Protein AF-A0A927RUR4-F1 (afdb_monomer_lite)

Secondary structure (DSSP, 8-state):
--B-HHHHHHHHHHTT--HHHHHHHHTS-HHHHHHHHHTPPPPHHHHHHHHHHH-HHHHTTTB-TTTTT---TT--TT-

Structure (mmCIF, N/CA/C/O backbone):
data_AF-A0A927RUR4-F1
#
_entry.id   AF-A0A927RUR4-F1
#
loop_
_atom_site.group_PDB
_atom_site.id
_atom_site.type_symbol
_atom_site.label_atom_id
_atom_site.label_alt_id
_atom_site.label_comp_id
_atom_site.label_asym_id
_atom_site.label_entity_id
_atom_site.label_seq_id
_atom_site.pdbx_PDB_ins_code
_atom_site.Cartn_x
_atom_site.Cartn_y
_atom_site.Cartn_z
_atom_site.occupancy
_atom_site.B_iso_or_equiv
_atom_site.auth_seq_id
_atom_site.auth_comp_id
_atom_site.auth_asym_id
_atom_site.auth_atom_id
_atom_site.pdbx_PDB_model_num
ATOM 1 N N . MET A 1 1 ? 8.009 1.460 -2.342 1.00 95.00 1 MET A N 1
ATOM 2 C CA . MET A 1 1 ? 6.930 1.151 -3.317 1.00 95.00 1 MET A CA 1
ATOM 3 C C . MET A 1 1 ? 5.965 2.324 -3.334 1.00 95.00 1 MET A C 1
ATOM 5 O O . MET A 1 1 ? 5.756 2.888 -2.268 1.00 95.00 1 MET A O 1
ATOM 9 N N . LEU A 1 2 ? 5.405 2.694 -4.488 1.00 97.19 2 LEU A N 1
ATOM 10 C CA . LEU A 1 2 ? 4.303 3.662 -4.576 1.00 97.19 2 LEU A CA 1
ATOM 11 C C . LEU A 1 2 ? 2.971 2.934 -4.771 1.00 97.19 2 LEU A C 1
ATOM 13 O O . LEU A 1 2 ? 2.927 1.884 -5.416 1.00 97.19 2 LEU A O 1
ATOM 17 N N . VAL A 1 3 ? 1.899 3.480 -4.198 1.00 97.06 3 VAL A N 1
ATOM 18 C CA . VAL A 1 3 ? 0.539 2.929 -4.272 1.00 97.06 3 VAL A CA 1
ATOM 19 C C . VAL A 1 3 ? -0.376 3.949 -4.940 1.00 97.06 3 VAL A C 1
ATOM 21 O O . VAL A 1 3 ? -0.281 5.141 -4.665 1.00 97.06 3 VAL A O 1
ATOM 24 N N . LYS A 1 4 ? -1.291 3.472 -5.787 1.00 97.75 4 LYS A N 1
ATOM 25 C CA . LYS A 1 4 ? -2.371 4.265 -6.382 1.00 97.75 4 LYS A CA 1
ATOM 26 C C . LYS A 1 4 ? -3.346 4.685 -5.282 1.00 97.75 4 LYS A C 1
ATOM 28 O O . LYS A 1 4 ? -4.230 3.909 -4.900 1.00 97.75 4 LYS A O 1
ATOM 33 N N . LYS A 1 5 ? -3.145 5.887 -4.741 1.00 96.38 5 LYS A N 1
ATOM 34 C CA . LYS A 1 5 ? -3.821 6.385 -3.535 1.00 96.38 5 LYS A CA 1
ATOM 35 C C . LYS A 1 5 ? -5.344 6.366 -3.640 1.00 96.38 5 LYS A C 1
ATOM 37 O O . LYS A 1 5 ? -6.003 5.904 -2.716 1.00 96.38 5 LYS A O 1
ATOM 42 N N . GLU A 1 6 ? -5.906 6.753 -4.783 1.00 96.88 6 GLU A N 1
ATOM 43 C CA . GLU A 1 6 ? -7.354 6.800 -5.015 1.00 96.88 6 GLU A CA 1
ATOM 44 C C . GLU A 1 6 ? -7.960 5.396 -4.951 1.00 96.88 6 GLU A C 1
ATOM 46 O O . GLU A 1 6 ? -9.016 5.172 -4.360 1.00 96.88 6 GLU A O 1
ATOM 51 N N . LYS A 1 7 ? -7.247 4.413 -5.510 1.00 97.25 7 LYS A N 1
ATOM 52 C CA . LYS A 1 7 ? -7.682 3.017 -5.520 1.00 97.25 7 LYS A CA 1
ATOM 53 C C . LYS A 1 7 ? -7.593 2.378 -4.138 1.00 97.25 7 LYS A C 1
ATOM 55 O O . LYS A 1 7 ? -8.473 1.600 -3.769 1.00 97.25 7 LYS A O 1
ATOM 60 N N . LEU A 1 8 ? -6.540 2.687 -3.378 1.00 97.31 8 LEU A N 1
ATOM 61 C CA . LEU A 1 8 ? -6.433 2.227 -1.996 1.00 97.31 8 LEU A CA 1
ATOM 62 C C . LEU A 1 8 ? -7.511 2.873 -1.116 1.00 97.31 8 LEU A C 1
ATOM 64 O O . LEU A 1 8 ? -8.168 2.157 -0.367 1.00 97.31 8 LEU A O 1
ATOM 68 N N . ALA A 1 9 ? -7.734 4.184 -1.243 1.00 97.31 9 ALA A N 1
ATOM 69 C CA . ALA A 1 9 ? -8.766 4.904 -0.500 1.00 97.31 9 ALA A CA 1
ATOM 70 C C . ALA A 1 9 ? -10.15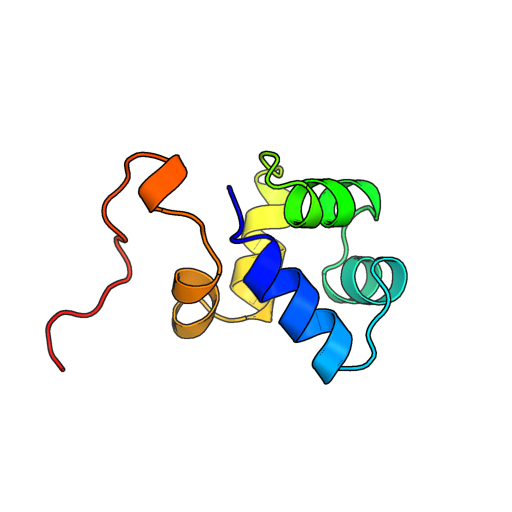9 4.306 -0.751 1.00 97.31 9 ALA A C 1
ATOM 72 O O . ALA A 1 9 ? -10.857 3.957 0.199 1.00 97.31 9 ALA A O 1
ATOM 73 N N . HIS A 1 10 ? -10.510 4.072 -2.019 1.00 97.81 10 HIS A N 1
ATOM 74 C CA . HIS A 1 10 ? -11.773 3.432 -2.382 1.00 97.81 10 HIS A CA 1
ATOM 75 C C . HIS A 1 10 ? -11.900 2.007 -1.817 1.00 97.81 10 HIS A C 1
ATOM 77 O O . HIS A 1 10 ? -12.960 1.611 -1.336 1.00 97.81 10 HIS A O 1
ATOM 83 N N . PHE A 1 11 ? -10.819 1.221 -1.826 1.00 96.81 11 PHE A N 1
ATOM 84 C CA . PHE A 1 11 ? -10.825 -0.108 -1.209 1.00 96.81 11 PHE A CA 1
ATOM 85 C C . PHE A 1 11 ? -11.125 -0.046 0.295 1.00 96.81 11 PHE A C 1
ATOM 87 O O . PHE A 1 11 ? -11.929 -0.842 0.784 1.00 96.81 11 PHE A O 1
ATOM 94 N N . LEU A 1 12 ? -10.495 0.881 1.024 1.00 97.44 12 LEU A N 1
ATOM 95 C CA . LEU A 1 12 ? -10.723 1.049 2.460 1.00 97.44 12 LEU A CA 1
ATOM 96 C C . LEU A 1 12 ? -12.166 1.466 2.754 1.00 97.44 12 LEU A C 1
ATOM 98 O O . LEU A 1 12 ? -12.786 0.897 3.651 1.00 97.44 12 LEU A O 1
ATOM 102 N N . GLU A 1 13 ? -12.715 2.378 1.954 1.00 97.50 13 GLU A N 1
ATOM 103 C CA . GLU A 1 13 ? -14.111 2.811 2.037 1.00 97.50 13 GLU A CA 1
ATOM 104 C C . GLU A 1 13 ? -15.082 1.639 1.821 1.00 97.50 13 GLU A C 1
ATOM 106 O O . GLU A 1 13 ? -15.894 1.336 2.694 1.00 97.50 13 GLU A O 1
ATOM 111 N N . VAL A 1 14 ? -14.941 0.900 0.714 1.00 97.50 14 VAL A N 1
ATOM 112 C CA . VAL A 1 14 ? -15.807 -0.249 0.381 1.00 97.50 14 VAL A CA 1
ATOM 113 C C . VAL A 1 14 ? -15.725 -1.357 1.433 1.00 97.50 14 VAL A C 1
ATOM 115 O O . VAL A 1 14 ? -16.699 -2.071 1.674 1.00 97.50 14 VAL A O 1
ATOM 118 N N . LYS A 1 15 ? -14.561 -1.536 2.065 1.00 96.06 15 LYS A N 1
ATOM 119 C CA . LYS A 1 15 ? -14.367 -2.521 3.136 1.00 96.06 15 LYS A CA 1
ATOM 120 C C . LYS A 1 15 ? -14.685 -1.984 4.532 1.00 96.06 15 LYS A C 1
ATOM 122 O O . LYS A 1 15 ? -14.567 -2.749 5.487 1.00 96.06 15 LYS A O 1
ATOM 127 N N . ASN A 1 16 ? -15.101 -0.722 4.656 1.00 96.88 16 ASN A N 1
ATOM 128 C CA . ASN A 1 16 ? -15.334 -0.035 5.926 1.00 96.88 16 ASN A CA 1
ATOM 129 C C . ASN A 1 16 ? -14.144 -0.182 6.903 1.00 96.88 16 ASN A C 1
ATOM 131 O O . ASN A 1 16 ? -14.298 -0.478 8.093 1.00 96.88 16 ASN A O 1
ATOM 135 N N . LEU A 1 17 ? -12.928 -0.044 6.365 1.00 96.88 17 LEU A N 1
ATOM 136 C CA . LEU A 1 17 ? -11.673 -0.139 7.102 1.00 96.88 17 LEU A CA 1
ATOM 137 C C . LEU A 1 17 ? -11.105 1.256 7.344 1.00 96.88 17 LEU A C 1
ATOM 139 O O . LEU A 1 17 ? -10.877 2.016 6.409 1.00 96.88 17 LEU A O 1
ATOM 143 N N . SER A 1 18 ? -10.806 1.567 8.605 1.00 97.31 18 SER A N 1
ATOM 144 C CA . SER A 1 18 ? -9.991 2.737 8.926 1.00 97.31 18 SER A CA 1
ATOM 145 C C . SER A 1 18 ? -8.518 2.467 8.599 1.00 97.31 18 SER A C 1
ATOM 147 O O . SER A 1 18 ? -8.087 1.308 8.534 1.00 97.31 18 SER A O 1
ATOM 149 N N . LYS A 1 19 ? -7.721 3.529 8.430 1.00 96.94 19 LYS A N 1
ATOM 150 C CA . LYS A 1 19 ? -6.273 3.405 8.193 1.00 96.94 19 LYS A CA 1
ATOM 151 C C . LYS A 1 19 ? -5.565 2.668 9.336 1.00 96.94 19 LYS A C 1
ATOM 153 O O . LYS A 1 19 ? -4.669 1.875 9.074 1.00 96.94 19 LYS A O 1
ATOM 158 N N . GLU A 1 20 ? -6.018 2.846 10.577 1.00 98.25 20 GLU A N 1
ATOM 159 C CA . GLU A 1 20 ? -5.471 2.184 11.768 1.00 98.25 20 GLU A CA 1
ATOM 160 C C . GLU A 1 20 ? -5.751 0.680 11.740 1.00 98.25 20 GLU A C 1
ATOM 162 O O . GLU A 1 20 ? -4.852 -0.129 11.963 1.00 98.25 20 GLU A O 1
ATOM 167 N N . LYS A 1 21 ? -6.987 0.287 11.398 1.00 98.06 21 LYS A N 1
ATOM 168 C CA . LYS A 1 21 ? -7.337 -1.130 11.230 1.00 98.06 21 LYS A CA 1
ATOM 169 C C . LYS A 1 21 ? -6.542 -1.761 10.097 1.00 98.06 21 LYS A C 1
ATOM 171 O O . LYS A 1 21 ? -6.076 -2.887 10.231 1.00 98.06 21 LYS A O 1
ATOM 176 N N . PHE A 1 22 ? -6.376 -1.048 8.987 1.00 98.00 22 PHE A N 1
ATOM 177 C CA . PHE A 1 22 ? -5.608 -1.554 7.859 1.00 98.00 22 PHE A CA 1
ATOM 178 C C . PHE A 1 22 ? -4.115 -1.696 8.184 1.00 98.00 22 PHE A C 1
ATOM 180 O O . PHE A 1 22 ? -3.518 -2.715 7.844 1.00 98.00 22 PHE A O 1
ATOM 187 N N . ALA A 1 23 ? -3.532 -0.740 8.912 1.00 98.31 23 ALA A N 1
ATOM 188 C CA . ALA A 1 23 ? -2.162 -0.825 9.411 1.00 98.31 23 ALA A CA 1
ATOM 189 C C . ALA A 1 23 ? -1.969 -2.052 10.318 1.00 98.31 23 ALA A C 1
ATOM 191 O O . ALA A 1 23 ? -1.040 -2.831 10.113 1.00 98.31 23 ALA A O 1
ATOM 192 N N . ALA A 1 24 ? -2.913 -2.293 11.235 1.00 98.19 24 ALA A N 1
ATOM 193 C CA . ALA A 1 24 ? -2.909 -3.475 12.094 1.00 98.19 24 ALA A CA 1
ATOM 194 C C . ALA A 1 24 ? -3.026 -4.788 11.297 1.00 98.19 24 ALA A C 1
ATOM 196 O O . ALA A 1 24 ? -2.314 -5.746 11.581 1.00 98.19 24 ALA A O 1
ATOM 197 N N . ILE A 1 25 ? -3.877 -4.834 10.263 1.00 97.50 25 ILE A N 1
ATOM 198 C CA . ILE A 1 25 ? -4.005 -5.998 9.365 1.00 97.50 25 ILE A CA 1
ATOM 199 C C . ILE A 1 25 ? -2.692 -6.280 8.624 1.00 97.50 25 ILE A C 1
ATOM 201 O O . ILE A 1 25 ? -2.314 -7.438 8.437 1.00 97.50 25 ILE A O 1
ATOM 205 N N . LEU A 1 26 ? -2.007 -5.227 8.176 1.00 97.00 26 LEU A N 1
ATOM 206 C CA . LEU A 1 26 ? -0.729 -5.341 7.482 1.00 97.00 26 LEU A CA 1
ATOM 207 C C . LEU A 1 26 ? 0.455 -5.587 8.426 1.00 97.00 26 LEU A C 1
ATOM 209 O O . LEU A 1 26 ? 1.519 -5.960 7.927 1.00 97.00 26 LEU A O 1
ATOM 213 N N . ASP A 1 27 ? 0.277 -5.438 9.742 1.00 97.75 27 ASP A N 1
ATOM 214 C CA . ASP A 1 27 ? 1.347 -5.505 10.746 1.00 97.75 27 ASP A CA 1
ATOM 215 C C . ASP A 1 27 ? 2.447 -4.457 10.464 1.00 97.75 27 ASP A C 1
ATOM 217 O O . ASP A 1 27 ? 3.629 -4.785 10.319 1.00 97.75 27 ASP A O 1
ATOM 221 N N . VAL A 1 28 ? 2.021 -3.197 10.279 1.00 97.69 28 VAL A N 1
ATOM 222 C CA . VAL A 1 28 ? 2.859 -2.019 9.976 1.00 97.69 28 VAL A CA 1
ATOM 223 C C . VAL A 1 28 ? 2.396 -0.787 10.761 1.00 97.69 28 VAL A C 1
ATOM 225 O O . VAL A 1 28 ? 1.281 -0.742 11.275 1.00 97.69 28 VAL A O 1
ATOM 228 N N . GLU A 1 29 ? 3.236 0.247 10.794 1.00 97.94 29 GLU A N 1
ATOM 229 C CA . GLU A 1 29 ? 2.901 1.546 11.383 1.00 97.94 29 GLU A CA 1
ATOM 230 C C . GLU A 1 29 ? 1.779 2.266 10.618 1.00 97.94 29 GLU A C 1
ATOM 232 O O . GLU A 1 29 ? 1.718 2.226 9.386 1.00 97.94 29 GLU A O 1
ATOM 237 N N . VAL A 1 30 ? 0.925 3.005 11.336 1.00 98.12 30 VAL A N 1
ATOM 238 C CA . VAL A 1 30 ? -0.158 3.806 10.723 1.00 98.12 30 VAL A CA 1
ATOM 239 C C . VAL A 1 30 ? 0.402 4.839 9.742 1.00 98.12 30 VAL A C 1
ATOM 241 O O . VAL A 1 30 ? -0.178 5.053 8.678 1.00 98.12 30 VAL A O 1
ATOM 244 N N . SER A 1 31 ? 1.571 5.407 10.045 1.00 97.88 31 SER A N 1
ATOM 245 C CA . SER A 1 31 ? 2.265 6.369 9.181 1.00 97.88 31 SER A CA 1
ATOM 246 C C . SER A 1 31 ? 2.646 5.788 7.815 1.00 97.88 31 SER A C 1
ATOM 248 O O . SER A 1 31 ? 2.686 6.510 6.822 1.00 97.88 31 SER A O 1
ATOM 250 N N . GLU A 1 32 ? 2.877 4.477 7.712 1.00 98.19 32 GLU A N 1
ATOM 251 C CA . GLU A 1 32 ? 3.134 3.832 6.423 1.00 98.19 32 GLU A CA 1
ATOM 252 C C . GLU A 1 32 ? 1.859 3.731 5.581 1.00 98.19 32 GLU A C 1
ATOM 254 O O . GLU A 1 32 ? 1.922 3.877 4.363 1.00 98.19 32 GLU A O 1
ATOM 259 N N . VAL A 1 33 ? 0.696 3.533 6.207 1.00 97.69 33 VAL A N 1
ATOM 260 C CA . VAL A 1 33 ? -0.595 3.574 5.502 1.00 97.69 33 VAL A CA 1
ATOM 261 C C . VAL A 1 33 ? -0.932 5.002 5.069 1.00 97.69 33 VAL A C 1
ATOM 263 O O . VAL A 1 33 ? -1.422 5.197 3.959 1.00 97.69 33 VAL A O 1
ATOM 266 N N . GLU A 1 34 ? -0.620 6.006 5.889 1.00 98.06 34 GLU A N 1
ATOM 267 C CA . GLU A 1 34 ? -0.770 7.419 5.514 1.00 98.06 34 GLU A CA 1
ATOM 268 C C . GLU A 1 34 ? 0.068 7.769 4.285 1.00 98.06 34 GLU A C 1
ATOM 270 O O . GLU A 1 34 ? -0.465 8.343 3.337 1.00 98.06 34 GLU A O 1
ATOM 275 N N . LYS A 1 35 ? 1.330 7.325 4.234 1.00 98.19 35 LYS A N 1
ATOM 276 C CA . LYS A 1 35 ? 2.171 7.467 3.037 1.00 98.19 35 LYS A CA 1
ATOM 277 C C . LYS A 1 35 ? 1.502 6.875 1.797 1.00 98.19 35 LYS A C 1
ATOM 279 O O . LYS A 1 35 ? 1.443 7.538 0.766 1.00 98.19 35 LYS A O 1
ATOM 284 N N . MET A 1 36 ? 0.933 5.666 1.885 1.00 97.62 36 MET A N 1
ATOM 285 C CA . MET A 1 36 ? 0.218 5.066 0.745 1.00 97.62 36 MET A CA 1
ATOM 286 C C . MET A 1 36 ? -0.963 5.924 0.276 1.00 97.62 36 MET A C 1
ATOM 288 O O . MET A 1 36 ? -1.179 6.058 -0.926 1.00 97.62 36 MET A O 1
ATOM 292 N N . LEU A 1 37 ? -1.726 6.493 1.213 1.00 97.44 37 LEU A N 1
ATOM 293 C CA . LEU A 1 37 ? -2.889 7.337 0.919 1.00 97.44 37 LEU A CA 1
ATOM 294 C C . LEU A 1 37 ? -2.499 8.736 0.417 1.00 97.44 37 LEU A C 1
ATOM 296 O O . LEU A 1 37 ? -3.287 9.375 -0.276 1.00 97.44 37 LEU A O 1
ATOM 300 N N . ASN A 1 38 ? -1.277 9.185 0.697 1.00 97.06 38 ASN A N 1
ATOM 301 C CA . ASN A 1 38 ? 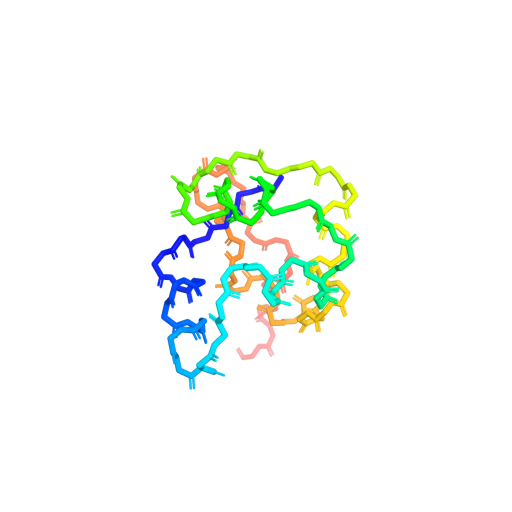-0.727 10.439 0.184 1.00 97.06 38 ASN A CA 1
ATOM 302 C C . ASN A 1 38 ? 0.030 10.268 -1.145 1.00 97.06 38 ASN A C 1
ATOM 304 O O . ASN A 1 38 ? 0.349 11.258 -1.801 1.00 97.06 38 ASN A O 1
ATOM 308 N N . GLY A 1 39 ? 0.276 9.028 -1.584 1.00 95.19 39 GLY A N 1
ATOM 309 C CA . GLY A 1 39 ? 1.090 8.735 -2.768 1.00 95.19 39 GLY A CA 1
ATOM 310 C C . GLY A 1 39 ? 2.596 8.859 -2.510 1.00 95.19 39 GLY A C 1
ATOM 311 O O . GLY A 1 39 ? 3.365 9.129 -3.427 1.00 95.19 39 GLY A O 1
ATOM 312 N N . GLU A 1 40 ? 3.023 8.677 -1.265 1.00 97.62 40 GLU A N 1
ATOM 313 C CA . GLU A 1 40 ? 4.418 8.727 -0.840 1.00 97.62 40 GLU A CA 1
ATOM 314 C C . GLU A 1 40 ? 5.054 7.325 -0.834 1.00 97.62 40 GLU A C 1
ATOM 316 O O . GLU A 1 40 ? 4.368 6.306 -0.668 1.00 97.62 40 GLU A O 1
ATOM 321 N N . PRO A 1 41 ? 6.385 7.229 -1.004 1.00 97.19 41 PRO A N 1
ATOM 322 C CA . PRO A 1 41 ? 7.071 5.947 -1.015 1.00 97.19 41 PRO A CA 1
ATOM 323 C C . PRO A 1 41 ? 7.059 5.284 0.366 1.00 97.19 41 PRO A C 1
ATOM 325 O O . PRO A 1 41 ? 7.546 5.837 1.351 1.00 97.19 41 PRO A O 1
ATOM 328 N N . VAL A 1 42 ? 6.580 4.039 0.410 1.00 97.50 42 VAL A N 1
ATOM 329 C CA . VAL A 1 42 ? 6.646 3.190 1.611 1.00 97.50 42 VAL A CA 1
ATOM 330 C C . VAL A 1 42 ? 7.912 2.341 1.664 1.00 97.50 42 VAL A C 1
ATOM 332 O O . VAL A 1 42 ? 8.510 2.013 0.627 1.00 97.50 42 VAL A O 1
ATOM 335 N N . GLY A 1 43 ? 8.277 1.926 2.879 1.00 96.81 43 GLY A N 1
ATOM 336 C CA . GLY A 1 43 ? 9.438 1.084 3.150 1.00 9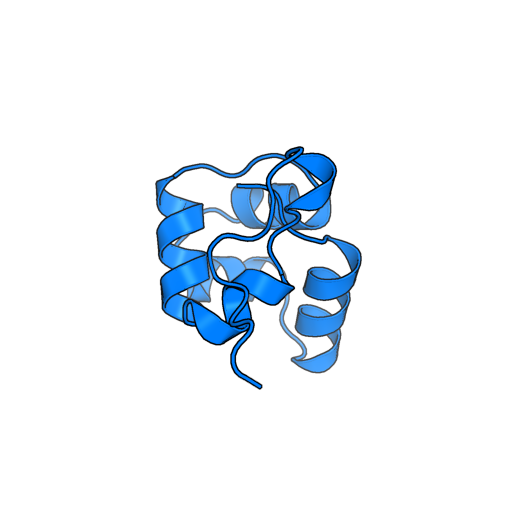6.81 43 GLY A CA 1
ATOM 337 C C . GLY A 1 43 ? 9.326 -0.337 2.581 1.00 96.81 43 GLY A C 1
ATOM 338 O O . GLY A 1 43 ? 8.251 -0.829 2.218 1.00 96.81 43 GLY A O 1
ATOM 339 N N . LEU A 1 44 ? 10.462 -1.041 2.515 1.00 96.44 44 LEU A N 1
ATOM 340 C CA . LEU A 1 44 ? 10.528 -2.412 1.988 1.00 96.44 44 LEU A CA 1
ATOM 341 C C . LEU A 1 44 ? 9.708 -3.402 2.828 1.00 96.44 44 LEU A C 1
ATOM 343 O O . LEU A 1 44 ? 9.043 -4.276 2.272 1.00 96.44 44 LEU A O 1
ATOM 347 N N . TYR A 1 45 ? 9.741 -3.262 4.156 1.00 97.88 45 TYR A N 1
ATOM 348 C CA . TYR A 1 45 ? 8.961 -4.099 5.068 1.00 97.88 45 TYR A CA 1
ATOM 349 C C . TYR A 1 45 ? 7.458 -3.991 4.769 1.00 97.88 45 TYR A C 1
ATOM 351 O O . TYR A 1 45 ? 6.809 -4.996 4.473 1.00 97.88 45 TYR A O 1
ATOM 359 N N . THR A 1 46 ? 6.947 -2.763 4.703 1.00 97.94 46 THR A N 1
ATOM 360 C CA . THR A 1 46 ? 5.566 -2.449 4.328 1.00 97.94 46 THR A CA 1
ATOM 361 C C . THR A 1 46 ? 5.210 -2.982 2.945 1.00 97.94 46 THR A C 1
ATOM 363 O O . THR A 1 46 ? 4.175 -3.62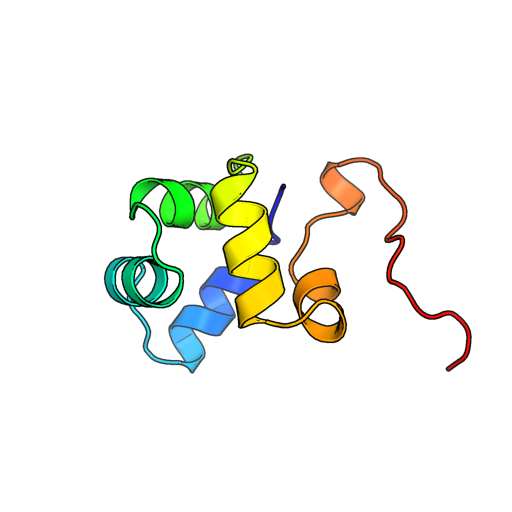1 2.769 1.00 97.94 46 THR A O 1
ATOM 366 N N . SER A 1 47 ? 6.100 -2.798 1.965 1.00 97.44 47 SER A N 1
ATOM 367 C CA . SER A 1 47 ? 5.903 -3.295 0.597 1.00 97.44 47 SER A CA 1
ATOM 368 C C . SER A 1 47 ? 5.697 -4.818 0.573 1.00 97.44 47 SER A C 1
ATOM 370 O O . SER A 1 47 ? 4.783 -5.319 -0.081 1.00 97.44 47 SER A O 1
ATOM 372 N N . ARG A 1 48 ? 6.498 -5.574 1.341 1.00 97.56 48 ARG A N 1
ATOM 373 C CA . ARG A 1 48 ? 6.367 -7.039 1.461 1.00 97.56 48 ARG A CA 1
ATOM 374 C C . ARG A 1 48 ? 5.047 -7.446 2.114 1.00 97.56 48 ARG A C 1
ATOM 376 O O . ARG A 1 48 ? 4.407 -8.387 1.643 1.00 97.56 48 ARG A O 1
ATOM 383 N N . ARG A 1 49 ? 4.632 -6.752 3.178 1.00 97.94 49 ARG A N 1
ATOM 384 C CA . ARG A 1 49 ? 3.359 -7.009 3.872 1.00 97.94 49 ARG A CA 1
ATOM 385 C C . ARG A 1 49 ? 2.161 -6.741 2.969 1.00 97.94 49 ARG A C 1
ATOM 387 O O . ARG A 1 49 ? 1.289 -7.599 2.856 1.00 97.94 49 ARG A O 1
ATOM 394 N N . PHE A 1 50 ? 2.182 -5.622 2.253 1.00 97.50 50 PHE A N 1
ATOM 395 C CA . PHE A 1 50 ? 1.153 -5.248 1.288 1.00 97.50 50 PHE A CA 1
ATOM 396 C C . PHE A 1 50 ? 0.982 -6.310 0.191 1.00 97.50 50 PHE A C 1
ATOM 398 O O . PHE A 1 50 ? -0.122 -6.808 -0.032 1.00 97.50 50 PHE A O 1
ATOM 405 N N . ILE A 1 51 ? 2.086 -6.731 -0.440 1.00 96.88 51 ILE A N 1
ATOM 406 C CA . ILE A 1 51 ? 2.065 -7.775 -1.477 1.00 96.88 51 ILE A CA 1
ATOM 407 C C . ILE A 1 51 ? 1.605 -9.120 -0.898 1.00 96.88 51 ILE A C 1
ATOM 409 O O . ILE A 1 51 ? 0.855 -9.843 -1.549 1.00 96.88 51 ILE A O 1
ATOM 413 N N . ARG A 1 52 ? 2.003 -9.474 0.331 1.00 96.50 52 ARG A N 1
ATOM 414 C CA . ARG A 1 52 ? 1.559 -10.715 0.990 1.00 96.50 52 ARG A CA 1
ATOM 415 C C . ARG A 1 52 ? 0.055 -10.720 1.279 1.00 96.50 52 ARG A C 1
ATOM 417 O O . ARG A 1 52 ? -0.568 -11.781 1.145 1.00 96.50 52 ARG A O 1
ATOM 424 N N . PHE A 1 53 ? -0.491 -9.576 1.692 1.00 96.75 53 PHE A N 1
ATOM 425 C CA . PHE A 1 53 ? -1.910 -9.392 1.990 1.00 96.75 53 PHE A CA 1
ATOM 426 C C . PHE A 1 53 ? -2.758 -9.517 0.722 1.00 96.75 53 PHE A C 1
ATOM 428 O O . PHE A 1 53 ? -3.599 -10.410 0.644 1.00 96.75 53 PHE A O 1
ATOM 435 N N . PHE A 1 54 ? -2.476 -8.705 -0.301 1.00 95.69 54 PHE A N 1
ATOM 436 C CA . PHE A 1 54 ? -3.243 -8.719 -1.551 1.00 95.69 54 PHE A CA 1
ATOM 437 C C . PHE A 1 54 ? -2.917 -9.905 -2.467 1.00 95.69 54 PHE A C 1
ATOM 439 O O . PHE A 1 54 ? -3.731 -10.252 -3.312 1.00 95.69 54 PHE A O 1
ATOM 446 N N . LYS A 1 55 ? -1.765 -10.562 -2.285 1.00 96.00 55 LYS A N 1
ATOM 447 C CA . LYS A 1 55 ? -1.116 -11.446 -3.274 1.00 96.00 55 LYS A CA 1
ATOM 448 C C . LYS A 1 55 ? -0.604 -10.657 -4.476 1.00 96.00 55 LYS A C 1
ATOM 450 O O . LYS A 1 55 ? -1.166 -9.633 -4.846 1.00 96.00 55 LYS A O 1
ATOM 455 N N . ALA A 1 56 ? 0.476 -11.139 -5.092 1.00 92.44 56 ALA A N 1
ATOM 456 C CA . ALA A 1 56 ? 1.144 -10.442 -6.194 1.00 92.44 56 ALA A CA 1
ATOM 457 C C . ALA A 1 56 ? 0.191 -10.121 -7.360 1.00 92.44 56 ALA A C 1
ATOM 459 O O . ALA A 1 56 ? 0.222 -9.006 -7.879 1.00 92.44 56 ALA A O 1
ATOM 460 N N . GLU A 1 57 ? -0.703 -11.058 -7.693 1.00 92.94 57 GLU A N 1
ATOM 461 C CA . GLU A 1 57 ? -1.691 -10.913 -8.768 1.00 92.94 57 GLU A CA 1
ATOM 462 C C . GLU A 1 57 ? -2.633 -9.722 -8.565 1.00 92.94 57 GLU A C 1
ATOM 464 O O . GLU A 1 57 ? -2.963 -9.044 -9.531 1.00 92.94 57 GLU A O 1
ATOM 469 N N . VAL A 1 58 ? -3.041 -9.428 -7.327 1.00 94.94 58 VAL A N 1
ATOM 470 C CA . VAL A 1 58 ? -3.918 -8.285 -7.038 1.00 94.94 58 VAL A CA 1
ATOM 471 C C . VAL A 1 58 ? -3.092 -7.040 -6.736 1.00 94.94 58 VAL A C 1
ATOM 473 O O . VAL A 1 58 ? -3.405 -5.957 -7.231 1.00 94.94 58 VAL A O 1
ATOM 476 N N . ALA A 1 59 ? -2.013 -7.182 -5.960 1.00 96.44 59 ALA A N 1
ATOM 477 C CA . ALA A 1 59 ? -1.158 -6.079 -5.528 1.00 96.44 59 ALA A CA 1
ATOM 478 C C . ALA A 1 59 ? -0.608 -5.276 -6.712 1.00 96.44 59 ALA A C 1
ATOM 480 O O . ALA A 1 59 ? -0.565 -4.049 -6.641 1.00 96.44 59 ALA A O 1
ATOM 481 N N . GLN A 1 60 ? -0.263 -5.935 -7.825 1.00 95.44 60 GLN A N 1
ATOM 482 C CA . GLN A 1 60 ? 0.203 -5.255 -9.037 1.00 95.44 60 GLN A CA 1
ATOM 483 C C . GLN A 1 60 ? -0.767 -4.181 -9.547 1.00 95.44 60 GLN A C 1
ATOM 485 O O . GLN A 1 60 ? -0.330 -3.202 -10.139 1.00 95.44 60 GLN A O 1
ATOM 490 N N . HIS A 1 61 ? -2.071 -4.323 -9.298 1.00 95.81 61 HIS A N 1
ATOM 491 C CA . HIS A 1 61 ? -3.075 -3.364 -9.746 1.00 95.81 61 HIS A CA 1
ATOM 492 C C . HIS A 1 61 ? -3.249 -2.179 -8.790 1.00 95.81 61 HIS A C 1
ATOM 494 O O . HIS A 1 61 ? -3.982 -1.245 -9.127 1.00 95.81 61 HIS A O 1
ATOM 500 N N . TYR A 1 62 ? -2.638 -2.240 -7.607 1.00 97.12 62 TYR A N 1
ATOM 501 C CA . TYR A 1 62 ? -2.587 -1.161 -6.621 1.00 97.12 62 TYR A CA 1
ATOM 502 C C . TYR A 1 62 ? -1.245 -0.432 -6.636 1.00 97.12 62 TYR A C 1
ATOM 504 O O . TYR A 1 62 ? -1.187 0.713 -6.207 1.00 97.12 62 TYR A O 1
ATOM 512 N N . ILE A 1 63 ? -0.176 -1.068 -7.116 1.00 96.75 63 ILE A N 1
ATOM 513 C CA . ILE A 1 63 ? 1.138 -0.435 -7.221 1.00 96.75 63 ILE A CA 1
ATOM 514 C C . ILE A 1 63 ? 1.117 0.608 -8.340 1.00 96.75 63 ILE A C 1
ATOM 516 O O . ILE A 1 63 ? 0.614 0.363 -9.440 1.00 96.75 63 ILE A O 1
ATOM 520 N N . ASP A 1 64 ? 1.669 1.781 -8.049 1.00 96.94 64 ASP A N 1
ATOM 521 C CA . ASP A 1 64 ? 1.790 2.867 -9.014 1.00 96.94 64 ASP A CA 1
ATOM 522 C C . ASP A 1 64 ? 3.080 2.740 -9.832 1.00 96.94 64 ASP A C 1
ATOM 524 O O . ASP A 1 64 ? 4.101 3.379 -9.571 1.00 96.94 64 ASP A O 1
ATOM 528 N N . TRP A 1 65 ? 3.042 1.828 -10.801 1.00 95.44 65 TRP A N 1
ATOM 529 C CA . TRP A 1 65 ? 4.162 1.552 -11.698 1.00 95.44 65 TRP A CA 1
ATOM 530 C C . TRP A 1 65 ? 4.506 2.738 -12.605 1.00 95.44 65 TRP A C 1
ATOM 532 O O . TRP A 1 65 ? 5.685 2.980 -12.861 1.00 95.44 65 TRP A O 1
ATOM 542 N N . GLU A 1 66 ? 3.491 3.486 -13.046 1.00 94.12 66 GLU A N 1
ATOM 543 C CA . GLU A 1 66 ? 3.635 4.634 -13.947 1.00 94.12 66 GLU A CA 1
ATOM 544 C C . GLU A 1 66 ? 4.441 5.749 -13.285 1.00 94.12 66 GLU A C 1
ATOM 546 O O . GLU A 1 66 ? 5.438 6.191 -13.853 1.00 94.12 66 GLU A O 1
ATOM 551 N N . THR A 1 67 ? 4.095 6.128 -12.050 1.00 95.31 67 THR A N 1
ATOM 552 C CA . THR A 1 67 ? 4.847 7.154 -11.308 1.00 95.31 67 THR A CA 1
ATOM 553 C C . THR A 1 67 ? 6.281 6.716 -11.004 1.00 95.31 67 THR A C 1
ATOM 555 O O . THR A 1 67 ? 7.193 7.539 -10.971 1.00 95.31 67 THR A O 1
ATOM 558 N N . MET A 1 68 ? 6.524 5.4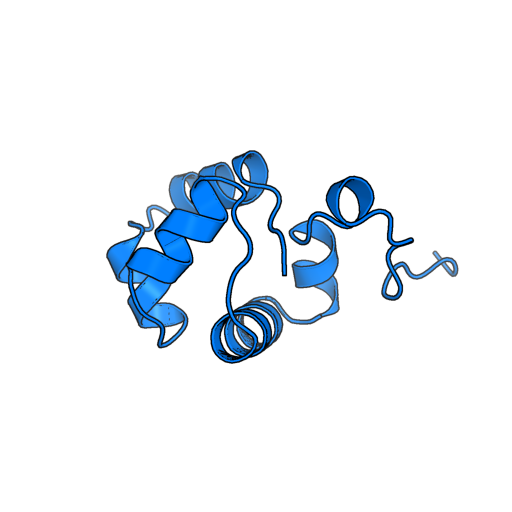12 -10.830 1.00 93.75 68 MET A N 1
ATOM 559 C CA . MET A 1 68 ? 7.884 4.878 -10.682 1.00 93.75 68 MET A CA 1
ATOM 560 C C . MET A 1 68 ? 8.648 4.772 -12.014 1.00 93.75 68 MET A C 1
ATOM 562 O O . MET A 1 68 ? 9.814 4.383 -11.996 1.00 93.75 68 MET A O 1
ATOM 566 N N . ASN A 1 69 ? 8.024 5.100 -13.152 1.00 95.00 69 ASN A N 1
ATOM 567 C CA . ASN A 1 69 ? 8.563 4.908 -14.500 1.00 95.00 69 ASN A CA 1
ATOM 568 C C . ASN A 1 69 ? 9.027 3.457 -14.755 1.00 95.00 69 ASN A C 1
ATOM 570 O O . ASN A 1 69 ? 10.066 3.198 -15.364 1.00 95.00 69 ASN A O 1
ATOM 574 N N . ILE A 1 70 ? 8.259 2.493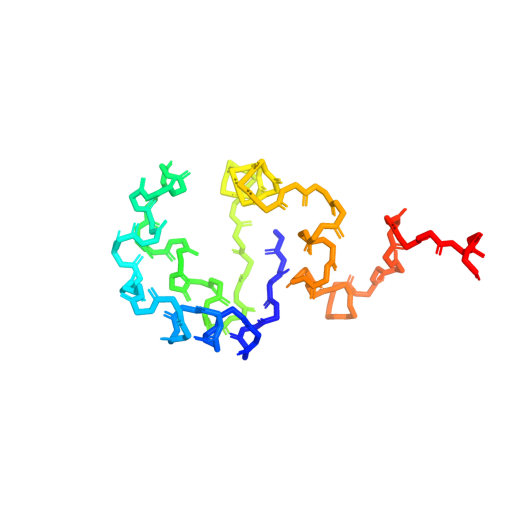 -14.241 1.00 94.00 70 ILE A N 1
ATOM 575 C CA . ILE A 1 70 ? 8.517 1.059 -14.371 1.00 94.00 70 ILE A CA 1
ATOM 576 C C . ILE A 1 70 ? 7.369 0.443 -15.162 1.00 94.00 70 ILE A C 1
ATOM 578 O O . ILE A 1 70 ? 6.199 0.652 -14.856 1.00 94.00 70 ILE A O 1
ATOM 582 N N . LYS A 1 71 ? 7.682 -0.388 -16.157 1.00 93.38 71 LYS A N 1
ATOM 583 C CA . LYS A 1 71 ? 6.667 -1.260 -16.753 1.00 93.38 71 LYS A CA 1
ATOM 584 C C . LYS A 1 71 ? 6.296 -2.342 -15.744 1.00 93.38 71 LYS A C 1
ATOM 586 O O . LYS A 1 71 ? 7.198 -3.021 -15.263 1.00 93.38 71 LYS A O 1
ATOM 591 N N . ASN A 1 72 ? 5.003 -2.520 -15.457 1.00 92.25 72 ASN A N 1
ATOM 592 C CA . ASN A 1 72 ? 4.535 -3.522 -14.498 1.00 92.25 72 ASN A CA 1
ATOM 593 C C . ASN A 1 72 ? 5.132 -4.911 -14.829 1.00 92.25 72 ASN A C 1
ATOM 595 O O . ASN A 1 72 ? 4.763 -5.504 -15.844 1.00 92.25 72 ASN A O 1
ATOM 599 N N . PRO A 1 73 ? 6.038 -5.447 -13.990 1.00 90.62 73 PRO A N 1
ATOM 600 C CA . PRO A 1 73 ? 6.712 -6.712 -14.270 1.00 90.62 73 PRO A CA 1
ATOM 601 C C . PRO A 1 73 ? 5.811 -7.928 -14.030 1.00 90.62 73 PRO A C 1
ATOM 603 O O . PRO A 1 73 ? 6.156 -9.034 -14.435 1.00 90.62 73 PRO A O 1
ATOM 606 N N . LEU A 1 74 ? 4.681 -7.732 -13.348 1.00 90.50 74 LEU A N 1
ATOM 607 C CA . LEU A 1 74 ? 3.710 -8.772 -13.019 1.00 90.50 74 LEU A CA 1
ATOM 608 C C . LEU A 1 74 ? 2.547 -8.821 -14.017 1.00 90.50 74 LEU A C 1
ATOM 610 O O . LEU A 1 74 ? 1.692 -9.697 -13.902 1.00 90.50 74 LEU A O 1
ATOM 614 N N . GLU A 1 75 ? 2.517 -7.894 -14.981 1.00 88.81 75 GLU A N 1
ATOM 615 C CA . GLU A 1 75 ? 1.498 -7.858 -16.023 1.00 88.81 75 GLU A CA 1
ATOM 616 C C . GLU A 1 75 ? 1.612 -9.112 -16.895 1.00 88.81 75 GLU A C 1
ATOM 618 O O . GLU A 1 75 ? 2.551 -9.266 -17.683 1.00 88.81 75 GLU A O 1
ATOM 623 N N . ASP A 1 76 ? 0.652 -10.025 -16.745 1.00 80.69 76 ASP A N 1
ATOM 624 C CA . ASP A 1 76 ? 0.578 -11.201 -17.598 1.00 80.69 76 ASP A CA 1
ATOM 625 C C . ASP A 1 76 ? -0.013 -10.819 -18.957 1.00 80.69 76 ASP A C 1
ATOM 627 O O . ASP A 1 76 ? -1.181 -10.450 -19.078 1.00 80.69 76 ASP A O 1
ATOM 631 N N . LYS A 1 77 ? 0.816 -10.922 -19.994 1.00 69.75 77 LYS A N 1
ATOM 632 C CA . LYS A 1 77 ? 0.441 -10.662 -21.387 1.00 69.75 77 LYS A CA 1
ATOM 633 C C . LYS A 1 77 ? -0.231 -11.853 -22.076 1.00 69.75 77 LYS A C 1
ATOM 635 O O . LYS A 1 77 ? -0.461 -11.786 -23.278 1.00 69.75 77 LYS A O 1
ATOM 640 N N . ARG A 1 78 ? -0.459 -12.963 -21.367 1.00 65.06 78 ARG A N 1
ATOM 641 C CA . ARG A 1 78 ? -0.990 -14.212 -21.941 1.00 65.06 78 ARG A CA 1
ATOM 642 C C . ARG A 1 78 ? -2.504 -14.384 -21.774 1.00 65.06 78 ARG A C 1
ATOM 644 O O . ARG A 1 78 ? -2.988 -15.495 -21.976 1.00 65.06 78 ARG A O 1
ATOM 651 N N . LYS A 1 79 ? -3.235 -13.331 -21.395 1.00 50.34 79 LYS A N 1
ATOM 652 C CA . LYS A 1 79 ? -4.705 -13.319 -21.444 1.00 50.34 79 LYS A CA 1
ATOM 653 C C . LYS A 1 79 ? -5.212 -12.888 -22.810 1.00 50.34 79 LYS A C 1
ATOM 655 O O . LYS A 1 79 ? -4.646 -11.917 -23.355 1.00 50.34 79 LYS A O 1
#

Radius of gyration: 12.23 Å; chains: 1; bounding box: 26×25×34 Å

Sequence (79 aa):
MLVKKEKLAHFLEVKNLSKEKFAAILDVEVSEVEKMLNGEPVGLYTSRRFIRFFKAEVAQHYIDWETMNIKNPLEDKRK

pLDDT: mean 94.92, std 7.26, range [50.34, 98.31]

Foldseek 3Di:
DWFPLVVVVVVCVVVVHDLVNVCVQLVHDSVQSVCNNVRHDHDPSSVVSQCVVLPVQRSLVGHPCVVVVHDSPSDDPPD